Protein AF-A0A960AQM3-F1 (afdb_monomer_lite)

Sequence (94 aa):
YGDYLRCGAIARFAPVMQEITDAAERGMPVLGICNGFQILCEAHLLPGALVRNQSLHFVCRDQGLRVENADTAWTRSFEPKEEIVIPVKNGEGA

Foldseek 3Di:
DPCPPHQQLVVLPPPVVVVVVVCVVVVNDDDADASRVQNCCNNVVDPDHWAFDPVQDWDWDWDWDFDCDCPDPPRVVDDHRDIDIDTGTHRTGD

Radius of gyration: 14.9 Å; chains: 1; bounding box: 33×34×31 Å

Secondary structure (DSSP, 8-state):
-TTSSSTTTTGGGSTHHHHHHHHHHTT------THHHHHHHHTTSSSS---B-TT-S-EEEEEEEE-S---STTTTTSPTT-EEEEEEEESB--

Structure (mmCIF, N/CA/C/O backbone):
data_AF-A0A960AQM3-F1
#
_entry.id   AF-A0A960AQM3-F1
#
loop_
_atom_site.group_PDB
_atom_site.id
_atom_site.type_symbol
_atom_site.label_atom_id
_atom_site.label_alt_id
_atom_site.label_comp_id
_atom_site.label_asym_id
_atom_site.label_entity_id
_atom_site.label_seq_id
_atom_site.pdbx_PDB_ins_code
_atom_site.Cartn_x
_atom_site.Cartn_y
_atom_site.Cartn_z
_atom_site.occupancy
_atom_site.B_iso_or_equiv
_atom_site.auth_seq_id
_atom_site.auth_comp_id
_atom_site.auth_asym_id
_atom_site.auth_atom_id
_atom_site.pdbx_PDB_model_num
ATOM 1 N N . TYR A 1 1 ? 15.483 0.699 -5.946 1.00 51.91 1 TYR A N 1
ATOM 2 C CA . TYR A 1 1 ? 16.207 1.643 -6.826 1.00 51.91 1 TYR A CA 1
ATOM 3 C C . TYR A 1 1 ? 16.194 3.080 -6.285 1.00 51.91 1 TYR A C 1
ATOM 5 O O . TYR A 1 1 ? 16.073 4.016 -7.062 1.00 51.91 1 TYR A O 1
ATOM 13 N N . GLY A 1 2 ? 16.351 3.267 -4.966 1.00 46.44 2 GLY A N 1
ATOM 14 C CA . GLY A 1 2 ? 16.624 4.571 -4.344 1.00 46.44 2 GLY A CA 1
ATOM 15 C C . GLY A 1 2 ? 15.646 5.723 -4.610 1.00 46.44 2 GLY A C 1
ATOM 16 O O . GLY A 1 2 ? 16.034 6.850 -4.356 1.00 46.44 2 GLY A O 1
ATOM 17 N N . ASP A 1 3 ? 14.436 5.484 -5.127 1.00 56.22 3 ASP A N 1
ATOM 18 C CA . ASP A 1 3 ? 13.383 6.500 -5.302 1.00 56.22 3 ASP A CA 1
ATOM 19 C C . ASP A 1 3 ? 13.801 7.779 -6.079 1.00 56.22 3 ASP A C 1
ATOM 21 O O . ASP A 1 3 ? 13.112 8.793 -6.070 1.00 56.22 3 ASP A O 1
ATOM 25 N N . TYR A 1 4 ? 14.914 7.722 -6.824 1.00 44.88 4 TYR A N 1
ATOM 26 C CA . TYR A 1 4 ? 15.581 8.889 -7.425 1.00 44.88 4 TYR A CA 1
ATOM 27 C C . TYR A 1 4 ? 14.869 9.495 -8.646 1.00 44.88 4 TYR A C 1
ATOM 29 O O . TYR A 1 4 ? 15.136 10.645 -8.989 1.00 44.88 4 TYR A O 1
ATOM 37 N N . LEU A 1 5 ? 13.998 8.741 -9.322 1.00 49.47 5 LEU A N 1
ATOM 38 C CA . LEU A 1 5 ? 13.283 9.198 -10.527 1.00 49.47 5 LEU A CA 1
ATOM 39 C C . LEU A 1 5 ? 11.772 9.333 -10.280 1.00 49.47 5 LEU A C 1
ATOM 41 O O . LEU A 1 5 ? 11.180 10.329 -10.689 1.00 49.47 5 LEU A O 1
ATOM 45 N N . ARG A 1 6 ? 11.175 8.347 -9.596 1.00 54.69 6 ARG A N 1
ATOM 46 C CA . ARG A 1 6 ? 9.813 8.316 -9.031 1.00 54.69 6 ARG A CA 1
ATOM 47 C C . ARG A 1 6 ? 9.687 7.007 -8.249 1.00 54.69 6 ARG A C 1
ATOM 49 O O . ARG A 1 6 ? 10.151 5.975 -8.759 1.00 54.69 6 ARG A O 1
ATOM 56 N N . CYS A 1 7 ? 9.120 7.004 -7.047 1.00 58.03 7 CYS A N 1
ATOM 57 C CA . CYS A 1 7 ? 9.013 5.758 -6.295 1.00 58.03 7 CYS A CA 1
ATOM 58 C C . CYS A 1 7 ? 8.148 4.737 -7.068 1.00 58.03 7 CYS A C 1
ATOM 60 O O . CYS A 1 7 ? 7.094 5.065 -7.605 1.00 58.03 7 CYS A O 1
ATOM 62 N N . GLY A 1 8 ? 8.625 3.497 -7.203 1.00 56.38 8 GLY A N 1
ATOM 63 C CA . GLY A 1 8 ? 7.896 2.418 -7.890 1.00 56.38 8 GLY A CA 1
ATOM 64 C C . GLY A 1 8 ? 7.934 2.409 -9.430 1.00 56.38 8 GLY A C 1
ATOM 65 O O . GLY A 1 8 ? 7.751 1.343 -10.017 1.00 56.38 8 GLY A O 1
ATOM 66 N N . ALA A 1 9 ? 8.278 3.514 -10.104 1.00 61.41 9 ALA A N 1
ATOM 67 C CA . ALA A 1 9 ? 8.236 3.597 -11.575 1.00 61.41 9 ALA A CA 1
ATOM 68 C C . ALA A 1 9 ? 9.212 2.651 -12.301 1.00 61.41 9 ALA A C 1
ATOM 70 O O . ALA A 1 9 ? 8.923 2.190 -13.400 1.00 61.41 9 ALA A O 1
ATOM 71 N N . ILE A 1 10 ? 10.357 2.324 -11.692 1.00 62.31 10 ILE A N 1
ATOM 72 C CA . ILE A 1 10 ? 11.288 1.314 -12.234 1.00 62.31 10 ILE A CA 1
ATOM 73 C C . ILE A 1 10 ? 10.819 -0.098 -11.872 1.00 62.31 10 ILE A C 1
ATOM 75 O O . ILE A 1 10 ? 10.939 -1.026 -12.668 1.00 62.31 10 ILE A O 1
ATOM 79 N N . ALA A 1 11 ? 10.265 -0.265 -10.670 1.00 67.38 11 ALA A N 1
ATOM 80 C CA . ALA A 1 11 ? 9.867 -1.567 -10.154 1.00 67.38 11 ALA A CA 1
ATOM 81 C C . ALA A 1 11 ? 8.663 -2.159 -10.906 1.00 67.38 11 ALA A C 1
ATOM 83 O O . ALA A 1 11 ? 8.562 -3.379 -10.986 1.00 67.38 11 ALA A O 1
ATOM 84 N N . ARG A 1 12 ? 7.827 -1.330 -11.551 1.00 66.88 12 ARG A N 1
ATOM 85 C CA . ARG A 1 12 ? 6.747 -1.801 -12.438 1.00 66.88 12 ARG A CA 1
ATOM 86 C C . ARG A 1 12 ? 7.243 -2.649 -13.622 1.00 66.88 12 ARG A C 1
ATOM 88 O O . ARG A 1 12 ? 6.487 -3.446 -14.154 1.00 66.88 12 ARG A O 1
ATOM 95 N N . PHE A 1 13 ? 8.500 -2.473 -14.040 1.00 69.88 13 PHE A N 1
ATOM 96 C CA . PHE A 1 13 ? 9.109 -3.225 -15.143 1.00 69.88 13 PHE A CA 1
ATOM 97 C C . PHE A 1 13 ? 9.857 -4.480 -14.674 1.00 69.88 13 PHE A C 1
ATOM 99 O O . PHE A 1 13 ? 10.486 -5.160 -15.485 1.00 69.88 13 PHE A O 1
ATOM 106 N N . ALA A 1 14 ? 9.843 -4.783 -13.372 1.00 77.44 14 ALA A N 1
ATOM 107 C CA . ALA A 1 14 ? 10.448 -6.008 -12.876 1.00 77.44 14 ALA A CA 1
ATOM 108 C C . ALA A 1 14 ? 9.698 -7.225 -13.454 1.00 77.44 14 ALA A C 1
ATOM 110 O O . ALA A 1 14 ? 8.468 -7.209 -13.457 1.00 77.44 14 ALA A O 1
ATOM 111 N N . PRO A 1 15 ? 10.392 -8.300 -13.884 1.00 76.88 15 PRO A N 1
ATOM 112 C CA . PRO A 1 15 ? 9.747 -9.473 -14.488 1.00 76.88 15 PRO A CA 1
ATOM 113 C C . PRO A 1 15 ? 8.614 -10.073 -13.641 1.00 76.88 15 PRO A C 1
ATOM 115 O O . PRO A 1 15 ? 7.603 -10.512 -14.178 1.00 76.88 15 PRO A O 1
ATOM 118 N N . VAL A 1 16 ? 8.746 -10.005 -12.312 1.00 83.12 16 VAL A N 1
ATOM 119 C CA . VAL A 1 16 ? 7.737 -10.474 -11.348 1.00 83.12 16 VAL A CA 1
ATOM 120 C C . VAL A 1 16 ? 6.391 -9.747 -11.467 1.00 83.12 16 VAL A C 1
ATOM 122 O O . VAL A 1 16 ? 5.359 -10.306 -11.114 1.00 83.12 16 VAL A O 1
ATOM 125 N N . MET A 1 17 ? 6.368 -8.515 -11.985 1.00 84.50 17 MET A N 1
ATOM 126 C CA . MET A 1 17 ? 5.128 -7.750 -12.124 1.00 84.50 17 MET A CA 1
ATOM 127 C C . MET A 1 17 ? 4.174 -8.368 -13.139 1.00 84.50 17 MET A C 1
ATOM 129 O O . MET A 1 17 ? 2.970 -8.266 -12.942 1.00 84.50 17 MET A O 1
ATOM 133 N N . GLN A 1 18 ? 4.685 -9.053 -14.169 1.00 84.38 18 GLN A N 1
ATOM 134 C CA . GLN A 1 18 ? 3.827 -9.767 -15.115 1.00 84.38 18 GLN A CA 1
ATOM 135 C C . GLN A 1 18 ? 3.051 -10.880 -14.402 1.00 84.38 18 GLN A C 1
ATOM 137 O O . GLN A 1 18 ? 1.834 -10.959 -14.518 1.00 84.3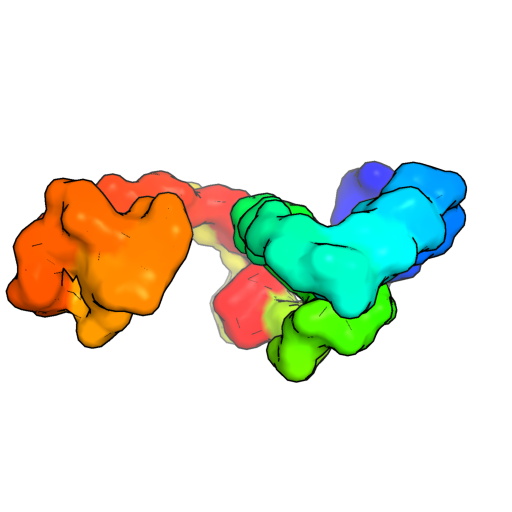8 18 GLN A O 1
ATOM 142 N N . GLU A 1 19 ? 3.735 -11.681 -13.582 1.00 87.81 19 GLU A N 1
ATOM 143 C CA . GLU A 1 19 ? 3.102 -12.761 -12.821 1.00 87.81 19 GLU A CA 1
ATOM 144 C C . GLU A 1 19 ? 2.091 -12.233 -11.793 1.00 87.81 19 GLU A C 1
ATOM 146 O O . GLU A 1 19 ? 1.031 -12.833 -11.607 1.00 87.81 19 GLU A O 1
ATOM 151 N N . ILE A 1 20 ? 2.403 -11.104 -11.143 1.00 87.19 20 ILE A N 1
ATOM 152 C CA . ILE A 1 20 ? 1.501 -10.435 -10.195 1.00 87.19 20 ILE A CA 1
ATOM 153 C C . ILE A 1 20 ? 0.240 -9.943 -10.912 1.00 87.19 20 ILE A C 1
ATOM 155 O O . ILE A 1 20 ? -0.858 -10.180 -10.412 1.00 87.19 20 ILE A O 1
ATOM 159 N N . THR A 1 21 ? 0.381 -9.298 -12.073 1.00 87.25 21 THR A N 1
ATOM 160 C CA . THR A 1 21 ? -0.750 -8.835 -12.887 1.00 87.25 21 THR A CA 1
ATOM 161 C C . THR A 1 21 ? -1.616 -10.008 -13.327 1.00 87.25 21 THR A C 1
ATOM 163 O O . THR A 1 21 ? -2.814 -10.015 -13.051 1.00 87.25 21 THR A O 1
ATOM 166 N N . ASP A 1 22 ? -1.012 -11.051 -13.901 1.00 89.88 22 ASP A N 1
ATOM 167 C CA . ASP A 1 22 ? -1.751 -12.228 -14.354 1.00 89.88 22 ASP A CA 1
ATOM 168 C C . ASP A 1 22 ? -2.471 -12.923 -13.179 1.00 89.88 22 ASP A C 1
ATOM 170 O O . ASP A 1 22 ? -3.574 -13.451 -13.326 1.00 89.88 22 ASP A O 1
ATOM 174 N N . ALA A 1 23 ? -1.858 -12.963 -11.990 1.00 89.31 23 ALA A N 1
ATOM 175 C CA . ALA A 1 23 ? -2.490 -13.506 -10.790 1.00 89.31 23 ALA A CA 1
ATOM 176 C C . ALA A 1 23 ? -3.658 -12.636 -10.304 1.00 89.31 23 ALA A C 1
ATOM 178 O O . ALA A 1 23 ? -4.700 -13.184 -9.935 1.00 89.31 23 ALA A O 1
ATOM 179 N N . ALA A 1 24 ? -3.505 -11.311 -10.327 1.00 89.50 24 ALA A N 1
ATOM 180 C CA . ALA A 1 24 ? -4.553 -10.367 -9.955 1.00 89.50 24 ALA A CA 1
ATOM 181 C C . ALA A 1 24 ? -5.775 -10.491 -10.880 1.00 89.50 24 ALA A C 1
ATOM 183 O O . ALA A 1 24 ? -6.903 -10.564 -10.395 1.00 89.50 24 ALA A O 1
ATOM 184 N N . GLU A 1 25 ? -5.561 -10.621 -12.194 1.00 88.44 25 GLU A N 1
ATOM 185 C CA . GLU A 1 25 ? -6.630 -10.845 -13.180 1.00 88.44 25 GLU A CA 1
ATOM 186 C C . GLU A 1 25 ? -7.375 -12.170 -12.959 1.00 88.44 25 GLU A C 1
ATOM 188 O O . GLU A 1 25 ? -8.575 -12.267 -13.216 1.00 88.44 25 GLU A O 1
ATOM 193 N N . ARG A 1 26 ? -6.697 -13.185 -12.409 1.00 93.00 26 ARG A N 1
ATOM 194 C CA . ARG A 1 26 ? -7.317 -14.455 -11.989 1.00 93.00 26 ARG A CA 1
ATOM 195 C C . ARG A 1 26 ? -8.047 -14.375 -10.642 1.00 93.00 26 ARG A C 1
ATOM 197 O O . ARG A 1 26 ? -8.533 -15.397 -10.161 1.00 93.00 26 ARG A O 1
ATOM 204 N N . GLY A 1 27 ? -8.129 -13.196 -10.027 1.00 89.06 27 GLY A N 1
ATOM 205 C CA . GLY A 1 27 ? -8.821 -12.971 -8.758 1.00 89.06 27 GLY A CA 1
ATOM 206 C C . GLY A 1 27 ? -7.968 -13.222 -7.513 1.00 89.06 27 GLY A C 1
ATOM 207 O O . GLY A 1 27 ? -8.518 -13.312 -6.416 1.00 89.06 27 GLY A O 1
ATOM 208 N N . MET A 1 28 ? -6.640 -13.335 -7.647 1.00 90.75 28 MET A N 1
ATOM 209 C CA . MET A 1 28 ? -5.752 -13.370 -6.483 1.00 90.75 28 MET A CA 1
ATOM 210 C C . MET A 1 28 ? -5.776 -12.003 -5.775 1.00 90.75 28 MET A C 1
ATOM 212 O O . MET A 1 28 ? -5.499 -10.990 -6.419 1.00 90.75 28 MET A O 1
ATOM 216 N N . PRO A 1 29 ? -6.051 -11.933 -4.460 1.00 89.88 29 PRO A N 1
ATOM 217 C CA . PRO A 1 29 ? -5.967 -10.679 -3.719 1.00 89.88 29 PRO A CA 1
ATOM 218 C C . PRO A 1 29 ? -4.526 -10.149 -3.674 1.00 89.88 29 PRO A C 1
ATOM 220 O O . PRO A 1 29 ? -3.608 -10.873 -3.288 1.00 89.88 29 PRO A O 1
ATOM 223 N N . VAL A 1 30 ? -4.326 -8.870 -4.011 1.00 91.06 30 VAL A N 1
ATOM 224 C CA . VAL A 1 30 ? -3.012 -8.203 -3.995 1.00 91.06 30 VAL A CA 1
ATOM 225 C C . VAL A 1 30 ? -3.035 -7.015 -3.034 1.00 91.06 30 VAL A C 1
ATOM 227 O O . VAL A 1 30 ? -3.969 -6.219 -3.046 1.00 91.06 30 VAL A O 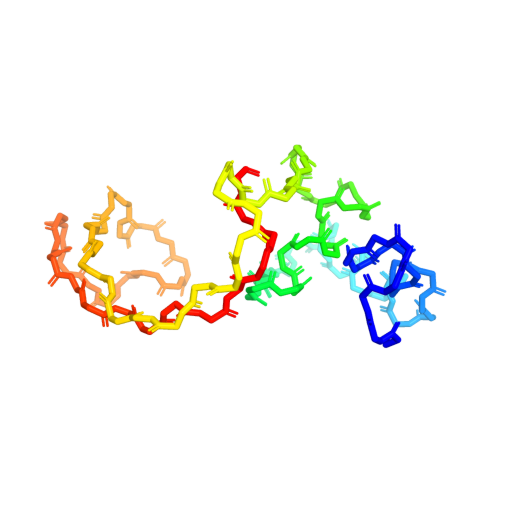1
ATOM 230 N N . LEU A 1 31 ? -1.991 -6.885 -2.208 1.00 90.06 31 LEU A N 1
ATOM 231 C CA . LEU A 1 31 ? -1.812 -5.776 -1.267 1.00 90.06 31 LEU A CA 1
ATOM 232 C C . LEU A 1 31 ? -0.488 -5.058 -1.533 1.00 90.06 31 LEU A C 1
ATOM 234 O O . LEU A 1 31 ? 0.577 -5.671 -1.488 1.00 90.06 31 LEU A O 1
ATOM 238 N N . GLY A 1 32 ? -0.552 -3.745 -1.746 1.00 87.94 32 GLY A N 1
ATOM 239 C CA . GLY A 1 32 ? 0.620 -2.878 -1.842 1.00 87.94 32 GLY A CA 1
ATOM 240 C C . GLY A 1 32 ? 0.782 -2.039 -0.579 1.00 87.94 32 GLY A C 1
ATOM 241 O O . GLY A 1 32 ? -0.118 -1.284 -0.229 1.00 87.94 32 GLY A O 1
ATOM 242 N N . ILE A 1 33 ? 1.933 -2.140 0.092 1.00 86.25 33 ILE A N 1
ATOM 243 C CA . ILE A 1 33 ? 2.245 -1.369 1.308 1.00 86.25 33 ILE A CA 1
ATOM 244 C C . ILE A 1 33 ? 3.348 -0.356 0.996 1.00 86.25 33 ILE A C 1
ATOM 246 O O . ILE A 1 33 ? 4.395 -0.734 0.467 1.00 86.25 33 ILE A O 1
ATOM 250 N N . CYS A 1 34 ? 3.140 0.917 1.351 1.00 83.25 34 CYS A N 1
ATOM 251 C CA . CYS A 1 34 ? 4.089 2.011 1.102 1.00 83.25 34 CYS A CA 1
ATOM 252 C C . CYS A 1 34 ? 4.492 2.064 -0.387 1.00 83.25 34 CYS A C 1
ATOM 254 O O . CYS A 1 34 ? 3.624 2.259 -1.238 1.00 83.25 34 CYS A O 1
ATOM 256 N N . ASN A 1 35 ? 5.756 1.798 -0.735 1.00 81.50 35 ASN A N 1
ATOM 257 C CA . ASN A 1 35 ? 6.190 1.753 -2.134 1.00 81.50 35 ASN A CA 1
ATOM 258 C C . ASN A 1 35 ? 5.486 0.658 -2.952 1.00 81.50 35 ASN A C 1
ATOM 260 O O . ASN A 1 35 ? 5.312 0.809 -4.158 1.00 81.50 35 ASN A O 1
ATOM 264 N N . GLY A 1 36 ? 5.019 -0.420 -2.314 1.00 81.94 36 GLY A N 1
ATOM 265 C CA . GLY A 1 36 ? 4.201 -1.435 -2.976 1.00 81.94 36 GLY A CA 1
ATOM 266 C C . GLY A 1 36 ? 2.902 -0.858 -3.539 1.00 81.94 36 GLY A C 1
ATOM 267 O O . GLY A 1 36 ? 2.517 -1.208 -4.647 1.00 81.94 36 GLY A O 1
ATOM 268 N N . PHE A 1 37 ? 2.259 0.077 -2.831 1.00 85.94 37 PHE A N 1
ATOM 269 C CA . PHE A 1 37 ? 1.054 0.748 -3.331 1.00 85.94 37 PHE A CA 1
ATOM 270 C C . PHE A 1 37 ? 1.359 1.580 -4.582 1.00 85.94 37 PHE A C 1
ATOM 272 O O . PHE A 1 37 ? 0.648 1.500 -5.578 1.00 85.94 37 PHE A O 1
ATOM 279 N N . GLN A 1 38 ? 2.473 2.315 -4.562 1.00 81.62 38 GLN A N 1
ATOM 280 C CA . GLN A 1 38 ? 2.925 3.125 -5.698 1.00 81.62 38 GLN A CA 1
ATOM 281 C C . GLN A 1 38 ? 3.194 2.264 -6.933 1.00 81.62 38 GLN A C 1
ATOM 283 O O . GLN A 1 38 ? 2.808 2.635 -8.036 1.00 81.62 38 GLN A O 1
ATOM 288 N N . ILE A 1 39 ? 3.812 1.095 -6.742 1.00 84.06 39 ILE A N 1
ATOM 289 C CA . ILE A 1 39 ? 4.056 0.131 -7.819 1.00 84.06 39 ILE A CA 1
ATOM 290 C C . ILE A 1 39 ? 2.737 -0.348 -8.425 1.00 84.06 39 ILE A C 1
ATOM 292 O O . ILE A 1 39 ? 2.627 -0.393 -9.645 1.00 84.06 39 ILE A O 1
ATOM 296 N N . LEU A 1 40 ? 1.733 -0.670 -7.604 1.00 86.12 40 LEU A N 1
ATOM 297 C CA . LEU A 1 40 ? 0.425 -1.114 -8.100 1.00 86.12 40 LEU A CA 1
ATOM 298 C C . LEU A 1 40 ? -0.309 -0.01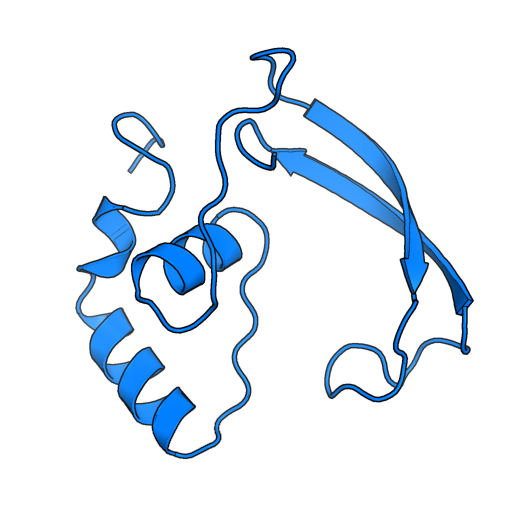4 -8.881 1.00 86.12 40 LEU A C 1
ATOM 300 O O . LEU A 1 40 ? -0.924 -0.310 -9.903 1.00 86.12 40 LEU A O 1
ATOM 304 N N . CYS A 1 41 ? -0.205 1.243 -8.448 1.00 84.06 41 CYS A N 1
ATOM 305 C CA . CYS A 1 41 ? -0.714 2.397 -9.193 1.00 84.06 41 CYS A CA 1
ATOM 306 C C . CYS A 1 41 ? 0.005 2.583 -10.542 1.00 84.06 41 CYS A C 1
ATOM 308 O O . CYS A 1 41 ? -0.635 2.712 -11.582 1.00 84.06 41 CYS A O 1
ATOM 310 N N . GLU A 1 42 ? 1.341 2.542 -10.547 1.00 82.75 42 GLU A N 1
ATOM 311 C CA . GLU A 1 42 ? 2.165 2.670 -11.761 1.00 82.75 42 GLU A CA 1
ATOM 312 C C . GLU A 1 42 ? 2.001 1.484 -12.728 1.00 82.75 42 GLU A C 1
ATOM 314 O O . GLU A 1 42 ? 2.200 1.640 -13.932 1.00 82.75 42 GLU A O 1
ATOM 319 N N . ALA A 1 43 ? 1.638 0.306 -12.215 1.00 83.00 43 ALA A N 1
ATOM 320 C CA . ALA A 1 43 ? 1.293 -0.883 -12.992 1.00 83.00 43 ALA A CA 1
ATOM 321 C C . ALA A 1 43 ? -0.183 -0.915 -13.433 1.00 83.00 43 ALA A C 1
ATOM 323 O O . ALA A 1 43 ? -0.604 -1.886 -14.051 1.00 83.00 43 ALA A O 1
ATOM 324 N N . HIS A 1 44 ? -0.966 0.125 -13.119 1.00 83.94 44 HIS A N 1
ATOM 325 C CA . HIS A 1 44 ? -2.395 0.238 -13.433 1.00 83.94 44 HIS A CA 1
ATOM 326 C C . HIS A 1 44 ? -3.293 -0.853 -12.821 1.00 83.94 44 HIS A C 1
ATOM 328 O O . HIS A 1 44 ? -4.434 -1.023 -13.243 1.00 83.94 44 HIS A O 1
ATOM 334 N N . LEU A 1 45 ? -2.814 -1.542 -11.781 1.00 84.88 45 LEU A N 1
ATOM 335 C CA . LEU A 1 45 ? -3.615 -2.474 -10.979 1.00 84.88 45 LEU A CA 1
ATOM 336 C C . LEU A 1 45 ? -4.500 -1.743 -9.960 1.00 84.88 45 LEU A C 1
ATOM 338 O O . LEU A 1 45 ? -5.506 -2.285 -9.509 1.00 84.88 45 LEU A O 1
ATOM 342 N N . LEU A 1 46 ? -4.138 -0.508 -9.604 1.00 85.19 46 LEU A N 1
ATOM 343 C CA . LEU A 1 46 ? -4.945 0.392 -8.784 1.00 85.19 46 LEU A CA 1
ATOM 344 C C . LEU A 1 46 ? -5.106 1.747 -9.484 1.00 85.19 46 LEU A C 1
ATOM 346 O O . LEU A 1 46 ? -4.179 2.201 -10.161 1.00 85.19 46 LEU A O 1
ATOM 350 N N . PRO A 1 47 ? -6.255 2.425 -9.321 1.00 77.31 47 PRO A N 1
ATOM 351 C CA . PRO A 1 47 ? -6.435 3.770 -9.848 1.00 77.31 47 PRO A CA 1
ATOM 352 C C . PRO A 1 47 ? -5.564 4.786 -9.092 1.00 77.31 47 PRO A C 1
ATOM 354 O O . PRO A 1 47 ? -5.361 4.679 -7.883 1.00 77.31 47 PRO A O 1
ATOM 357 N N . GLY A 1 48 ? -5.111 5.822 -9.802 1.00 75.31 48 GLY A N 1
ATOM 358 C CA . GLY A 1 48 ? -4.370 6.950 -9.230 1.00 75.31 48 GLY A CA 1
ATOM 359 C C . GLY A 1 4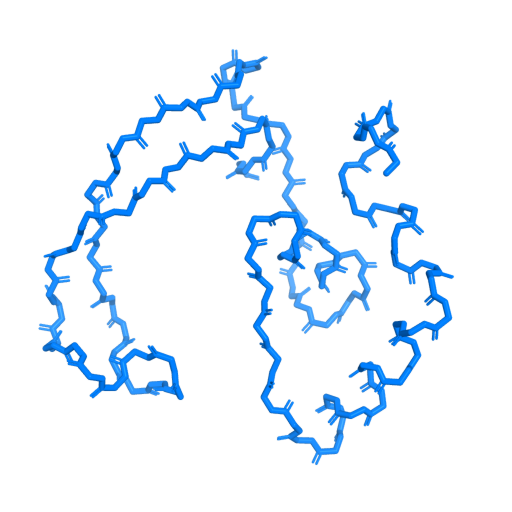8 ? -2.849 6.813 -9.309 1.00 75.31 48 GLY A C 1
ATOM 360 O O . GLY A 1 48 ? -2.317 5.892 -9.917 1.00 75.31 48 GLY A O 1
ATOM 361 N N . ALA A 1 49 ? -2.152 7.784 -8.723 1.00 71.06 49 ALA A N 1
ATOM 362 C CA . ALA A 1 49 ? -0.705 7.789 -8.537 1.00 71.06 49 ALA A CA 1
ATOM 363 C C . ALA A 1 49 ? -0.388 8.640 -7.305 1.00 71.06 49 ALA A C 1
ATOM 365 O O . ALA A 1 49 ? -0.966 9.715 -7.151 1.00 71.06 49 ALA A O 1
ATOM 366 N N . LEU A 1 50 ? 0.525 8.174 -6.452 1.00 71.38 50 LEU A N 1
ATOM 367 C CA . LEU A 1 50 ? 0.989 8.977 -5.321 1.00 71.38 50 LEU A CA 1
ATOM 368 C C . LEU A 1 50 ? 2.001 10.016 -5.800 1.00 71.38 50 LEU A C 1
ATOM 370 O O . LEU A 1 50 ? 2.849 9.741 -6.656 1.00 71.38 50 LEU A O 1
ATOM 374 N N . VAL A 1 51 ? 1.912 11.211 -5.232 1.00 70.06 51 VAL A N 1
ATOM 375 C CA . VAL A 1 51 ? 2.858 12.301 -5.462 1.00 70.06 51 VAL A CA 1
ATOM 376 C C . VAL A 1 51 ? 3.628 12.621 -4.182 1.00 70.06 51 VAL A C 1
ATOM 378 O O . VAL A 1 51 ? 3.330 12.130 -3.088 1.00 70.06 51 VAL A O 1
ATOM 381 N N . ARG A 1 52 ? 4.681 13.434 -4.319 1.00 63.16 52 ARG A N 1
ATOM 382 C CA . ARG A 1 52 ? 5.471 13.907 -3.176 1.00 63.16 52 ARG A CA 1
ATOM 383 C C . ARG A 1 52 ? 4.570 14.526 -2.117 1.00 63.16 52 ARG A C 1
ATOM 385 O O . ARG A 1 52 ? 3.633 15.251 -2.446 1.00 63.16 52 ARG A O 1
ATOM 392 N N . ASN A 1 53 ? 4.905 14.279 -0.851 1.00 71.38 53 ASN A N 1
ATOM 393 C CA . ASN A 1 53 ? 4.213 14.903 0.271 1.00 71.38 53 ASN A CA 1
ATOM 394 C C . ASN A 1 53 ? 4.176 16.427 0.078 1.00 71.38 53 ASN A C 1
ATOM 396 O O . ASN A 1 53 ? 5.172 17.019 -0.336 1.00 71.38 53 ASN A O 1
ATOM 400 N N . GLN A 1 54 ? 3.062 17.074 0.433 1.00 68.44 54 GLN A N 1
ATOM 401 C CA . GLN A 1 54 ? 2.902 18.529 0.274 1.00 68.44 54 GLN A CA 1
ATOM 402 C C . GLN A 1 54 ? 3.995 19.335 0.995 1.00 68.44 54 GLN A C 1
ATOM 404 O O . GLN A 1 54 ? 4.393 20.398 0.532 1.00 68.44 54 GLN A O 1
ATOM 409 N N . SER A 1 55 ? 4.514 18.813 2.111 1.00 67.06 55 SER A N 1
ATOM 410 C CA . SER A 1 55 ? 5.611 19.413 2.875 1.00 67.06 55 SER A CA 1
ATOM 411 C C . SER A 1 55 ? 7.003 19.133 2.299 1.00 67.06 55 SER A C 1
ATOM 413 O O . SER A 1 55 ? 7.978 19.648 2.832 1.00 67.06 55 SER A O 1
ATOM 415 N N . LEU A 1 56 ? 7.119 18.302 1.254 1.00 71.75 56 LEU A N 1
ATOM 416 C CA . LEU A 1 56 ? 8.373 17.849 0.630 1.00 71.75 56 LEU A CA 1
ATOM 417 C C . LEU A 1 56 ? 9.375 17.182 1.596 1.00 71.75 56 LEU A C 1
ATOM 419 O O . LEU A 1 56 ? 10.535 16.975 1.243 1.00 71.75 56 LEU A O 1
ATOM 423 N N . HIS A 1 57 ? 8.929 16.809 2.798 1.00 72.31 57 HIS A N 1
ATOM 424 C CA . HIS A 1 57 ? 9.740 16.144 3.812 1.00 72.31 57 HIS A CA 1
ATOM 425 C C . HIS A 1 57 ? 9.327 14.681 3.993 1.00 72.31 57 HIS A C 1
ATOM 427 O O . HIS A 1 57 ? 8.153 14.314 3.879 1.00 72.31 57 HIS A O 1
ATOM 433 N N . PHE A 1 58 ? 10.317 13.851 4.325 1.00 73.00 58 PHE A N 1
ATOM 434 C CA . PHE A 1 58 ? 10.084 12.487 4.779 1.00 73.00 58 PHE A CA 1
ATOM 435 C C . PHE A 1 58 ? 9.370 12.514 6.131 1.00 73.00 58 PHE A C 1
ATOM 437 O O . PHE A 1 58 ? 9.836 13.163 7.070 1.00 73.00 58 PHE A O 1
ATOM 444 N N . VAL A 1 59 ? 8.253 11.799 6.237 1.00 79.50 59 VAL A N 1
ATOM 445 C CA . VAL A 1 59 ? 7.498 11.684 7.485 1.00 79.50 59 VAL A CA 1
ATOM 446 C C . VAL A 1 59 ? 7.825 10.348 8.135 1.00 79.50 59 VAL A C 1
ATOM 448 O O . VAL A 1 59 ? 7.691 9.303 7.507 1.00 79.50 59 VAL A O 1
ATOM 451 N N . CYS A 1 60 ? 8.244 10.395 9.400 1.00 86.62 60 CYS A N 1
ATOM 452 C CA . CYS A 1 60 ? 8.394 9.234 10.271 1.00 86.62 60 CYS A CA 1
ATOM 453 C C . CYS A 1 60 ? 7.616 9.498 11.561 1.00 86.62 60 CYS A C 1
ATOM 455 O O . CYS A 1 60 ? 8.128 10.165 12.459 1.00 86.62 60 CYS A O 1
ATOM 457 N N . ARG A 1 61 ? 6.367 9.033 11.637 1.00 87.31 61 ARG A N 1
ATOM 458 C CA . ARG A 1 61 ? 5.515 9.217 12.821 1.00 87.31 61 ARG A CA 1
ATOM 459 C C . ARG A 1 61 ? 4.491 8.103 12.950 1.00 87.31 61 ARG A C 1
ATOM 461 O O . ARG A 1 61 ? 4.112 7.502 11.949 1.00 87.31 61 ARG A O 1
ATOM 468 N N . ASP A 1 62 ? 3.984 7.919 14.156 1.00 90.19 62 ASP A N 1
ATOM 469 C CA . ASP A 1 62 ? 2.791 7.115 14.381 1.00 90.19 62 ASP A CA 1
ATOM 470 C C . ASP A 1 62 ? 1.552 7.916 13.969 1.00 90.19 62 ASP A C 1
ATOM 472 O O . ASP A 1 62 ? 1.402 9.089 14.322 1.00 90.19 62 ASP A O 1
ATOM 476 N N . GLN A 1 63 ? 0.685 7.301 13.166 1.00 90.50 63 GLN A N 1
ATOM 477 C CA . GLN A 1 63 ? -0.516 7.927 12.629 1.00 90.50 63 GLN A CA 1
ATOM 478 C C . GLN A 1 63 ? -1.746 7.165 13.111 1.00 90.50 63 GLN A C 1
ATOM 480 O O . GLN A 1 63 ? -1.904 5.980 12.821 1.00 90.50 63 GLN A O 1
ATOM 485 N N . GLY A 1 64 ? -2.634 7.874 13.810 1.00 93.62 64 GLY A N 1
ATOM 486 C CA . GLY A 1 64 ? -3.985 7.392 14.074 1.00 93.62 64 GLY A CA 1
ATOM 487 C C . GLY A 1 64 ? -4.775 7.328 12.770 1.00 93.62 64 GLY A C 1
ATOM 488 O O . GLY A 1 64 ? -4.788 8.302 12.008 1.00 93.62 64 GLY A O 1
ATOM 489 N N . LEU A 1 65 ? -5.394 6.185 12.509 1.00 93.44 65 LEU A N 1
ATOM 490 C CA . LEU A 1 65 ? -6.234 5.905 11.352 1.00 93.44 65 LEU A CA 1
ATOM 491 C C . LEU A 1 65 ? -7.531 5.261 11.827 1.00 93.44 65 LEU A C 1
ATOM 493 O O . LEU A 1 65 ? -7.544 4.540 12.819 1.00 93.44 65 LEU A O 1
ATOM 497 N N . ARG A 1 66 ? -8.611 5.487 11.083 1.00 95.50 66 ARG A N 1
ATOM 498 C CA . ARG A 1 66 ? -9.893 4.821 11.307 1.00 95.50 66 ARG A CA 1
ATOM 499 C C . ARG A 1 66 ? -10.138 3.805 10.202 1.00 95.50 66 ARG A C 1
ATOM 501 O O . ARG A 1 66 ? -10.023 4.140 9.023 1.00 95.50 66 ARG A O 1
ATOM 508 N N . VAL A 1 67 ? -10.487 2.577 10.572 1.00 94.38 67 VAL A N 1
ATOM 509 C CA . VAL A 1 67 ? -10.853 1.531 9.611 1.00 94.38 67 VAL A CA 1
ATOM 510 C C . VAL A 1 67 ? -12.263 1.813 9.084 1.00 94.38 67 VAL A C 1
ATOM 512 O O . VAL A 1 67 ? -13.258 1.512 9.739 1.00 94.38 67 VAL A O 1
ATOM 515 N N . GLU A 1 68 ? -12.363 2.416 7.897 1.00 93.31 68 GLU A N 1
ATOM 516 C CA . GLU A 1 68 ? -13.661 2.743 7.274 1.00 93.31 68 GLU A CA 1
ATOM 517 C C . GLU A 1 68 ? -14.405 1.506 6.756 1.00 93.31 68 GLU A C 1
ATOM 519 O O . GLU A 1 68 ? -15.632 1.448 6.811 1.00 93.31 68 GLU A O 1
ATOM 524 N N . ASN A 1 69 ? -13.669 0.509 6.260 1.00 92.81 69 ASN A N 1
ATOM 525 C CA . ASN A 1 69 ? -14.236 -0.727 5.731 1.00 92.81 69 ASN A CA 1
ATOM 526 C C . ASN A 1 69 ? -13.547 -1.945 6.358 1.00 92.81 69 ASN A C 1
ATOM 528 O O . ASN A 1 69 ? -12.387 -2.226 6.049 1.00 92.81 69 ASN A O 1
ATOM 532 N N . ALA A 1 70 ? -14.270 -2.667 7.216 1.00 93.50 70 ALA A N 1
ATOM 533 C CA . ALA A 1 70 ? -13.830 -3.927 7.815 1.00 93.50 70 ALA A CA 1
ATOM 534 C C . ALA A 1 70 ? -14.207 -5.161 6.966 1.00 93.50 70 ALA A C 1
ATOM 536 O O . ALA A 1 70 ? -13.779 -6.262 7.271 1.00 93.50 70 ALA A O 1
ATOM 537 N N . ASP A 1 71 ? -14.953 -5.017 5.868 1.00 93.50 71 ASP A N 1
ATOM 538 C CA . ASP A 1 71 ? -15.373 -6.135 5.009 1.00 93.50 71 ASP A CA 1
ATOM 539 C C . ASP A 1 71 ? -14.376 -6.387 3.866 1.00 93.50 71 ASP A C 1
ATOM 541 O O . ASP A 1 71 ? -14.701 -6.381 2.678 1.00 93.50 71 ASP A O 1
ATOM 545 N N . THR A 1 72 ? -13.099 -6.532 4.217 1.00 91.00 72 THR A N 1
ATOM 546 C CA . THR A 1 72 ? -12.049 -6.876 3.252 1.00 91.00 72 THR A CA 1
ATOM 547 C C . THR A 1 72 ? -11.213 -8.045 3.751 1.00 91.00 72 THR A C 1
ATOM 549 O O . THR A 1 72 ? -11.152 -8.326 4.951 1.00 91.00 72 THR A O 1
ATOM 552 N N . ALA A 1 73 ? -10.490 -8.701 2.838 1.00 90.62 73 ALA A N 1
ATOM 553 C CA . ALA A 1 73 ? -9.572 -9.783 3.193 1.00 90.62 73 ALA A CA 1
ATOM 554 C C . ALA A 1 73 ? -8.500 -9.359 4.221 1.00 90.62 73 ALA A C 1
ATOM 556 O O . ALA A 1 73 ? -7.966 -10.215 4.925 1.00 90.62 73 ALA A O 1
ATOM 557 N N . TRP A 1 74 ? -8.213 -8.056 4.328 1.00 92.50 74 TRP A N 1
ATOM 558 C CA . TRP A 1 74 ? -7.150 -7.493 5.165 1.00 92.50 74 TRP A CA 1
ATOM 559 C C . TRP A 1 74 ? -7.659 -6.838 6.452 1.00 92.50 74 TRP A C 1
ATOM 561 O O . TRP A 1 74 ? -6.880 -6.678 7.387 1.00 92.50 74 TRP A O 1
ATOM 571 N N . THR A 1 75 ? -8.938 -6.454 6.514 1.00 93.06 75 THR A N 1
ATOM 572 C CA . THR A 1 75 ? -9.489 -5.655 7.624 1.00 93.06 75 THR A CA 1
ATOM 573 C C . THR A 1 75 ? -10.584 -6.351 8.431 1.00 93.06 75 THR A C 1
ATOM 575 O O . THR A 1 75 ? -11.002 -5.808 9.447 1.00 93.06 75 THR A O 1
ATOM 578 N N . ARG A 1 76 ? -10.993 -7.573 8.063 1.00 93.88 76 ARG A N 1
ATOM 579 C CA . ARG A 1 76 ? -12.075 -8.331 8.734 1.00 93.88 76 ARG A CA 1
ATOM 580 C C . ARG A 1 76 ? -11.862 -8.704 10.198 1.00 93.88 76 ARG A C 1
ATOM 582 O O . ARG A 1 76 ? -12.781 -9.217 10.823 1.00 93.88 76 ARG A O 1
ATOM 589 N N . SER A 1 77 ? -10.651 -8.526 10.714 1.00 94.56 77 SER A N 1
ATOM 590 C CA . SER A 1 77 ? -10.346 -8.770 12.126 1.00 94.56 77 SER A CA 1
ATOM 591 C C . SER A 1 77 ? -10.489 -7.516 12.991 1.00 94.56 77 SER A C 1
ATOM 593 O O . SER A 1 77 ? -10.317 -7.623 14.200 1.00 94.56 77 SER A O 1
ATOM 595 N N . PHE A 1 78 ? -10.750 -6.354 12.386 1.00 93.44 78 PHE A N 1
ATOM 596 C CA . PHE A 1 78 ? -11.024 -5.110 13.099 1.00 93.44 78 PHE A CA 1
ATOM 597 C C . PHE A 1 78 ? -12.524 -4.923 13.296 1.00 93.44 78 PHE A C 1
ATOM 599 O O . PHE A 1 78 ? -13.337 -5.364 12.478 1.00 93.44 78 PHE A O 1
ATOM 606 N N . GLU A 1 79 ? -12.877 -4.200 14.347 1.00 93.69 79 GLU A N 1
ATOM 607 C CA . GLU A 1 79 ? -14.236 -3.726 14.545 1.00 93.69 79 GLU A CA 1
ATOM 608 C C . GLU A 1 79 ? -14.577 -2.616 13.528 1.00 93.69 79 GLU A C 1
ATOM 610 O O . GLU A 1 79 ? -13.712 -1.832 13.110 1.00 93.69 79 GLU A O 1
ATOM 615 N N . PRO A 1 80 ? -15.848 -2.493 13.102 1.00 91.38 80 PRO A N 1
ATOM 616 C CA . PRO A 1 80 ? -16.265 -1.396 12.238 1.00 91.38 80 PRO A CA 1
ATOM 617 C C . PRO A 1 80 ? -15.944 -0.035 12.869 1.00 91.38 80 PRO A C 1
ATOM 619 O O . PRO A 1 80 ? -16.393 0.262 13.975 1.00 91.38 80 PRO A O 1
ATOM 622 N N . LYS A 1 81 ? -15.227 0.825 12.128 1.00 92.00 81 LYS A N 1
ATOM 623 C CA . LYS A 1 81 ? -14.766 2.154 12.576 1.00 92.00 81 LYS A CA 1
ATOM 624 C C . LYS A 1 81 ? -13.751 2.129 13.723 1.00 92.00 81 LYS A C 1
ATOM 626 O O . LYS A 1 81 ? -13.577 3.156 14.378 1.00 92.00 81 LYS A O 1
ATOM 631 N N . GLU A 1 82 ? -13.071 1.008 13.946 1.00 94.81 82 GLU A N 1
ATOM 632 C CA . GLU A 1 82 ? -11.986 0.929 14.922 1.00 94.81 82 GLU A CA 1
ATOM 633 C C . GLU A 1 82 ? -10.877 1.944 14.606 1.00 94.81 82 GLU A C 1
ATOM 635 O O . GLU A 1 82 ? -10.494 2.142 13.446 1.00 94.81 82 GLU A O 1
ATOM 640 N N . GLU A 1 83 ? -10.376 2.605 15.650 1.00 96.56 83 GLU A N 1
ATOM 641 C CA . GLU A 1 83 ? -9.222 3.494 15.564 1.00 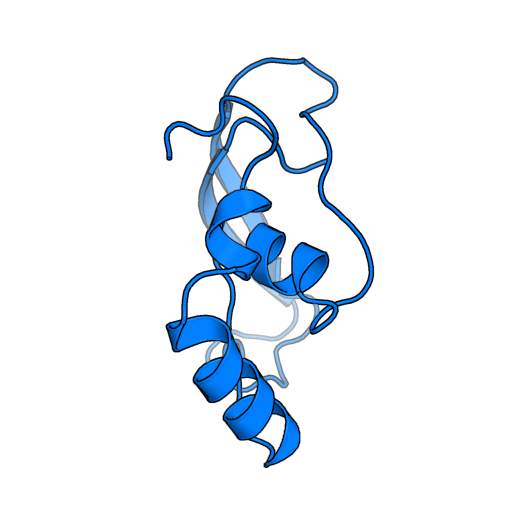96.56 83 GLU A CA 1
ATOM 642 C C . GLU A 1 83 ? -7.949 2.715 15.886 1.00 96.56 83 GLU A C 1
ATOM 644 O O . GLU A 1 83 ? -7.814 2.118 16.952 1.00 96.56 83 GLU A O 1
ATOM 649 N N . ILE A 1 84 ? -7.000 2.747 14.957 1.00 94.00 84 ILE A N 1
ATOM 650 C CA . ILE A 1 84 ? -5.726 2.038 15.045 1.00 94.00 84 ILE A CA 1
ATOM 651 C C . ILE A 1 84 ? -4.568 3.008 14.853 1.00 94.00 84 ILE A C 1
ATOM 653 O O . ILE A 1 84 ? -4.707 4.070 14.245 1.00 94.00 84 ILE A O 1
ATOM 657 N N . VAL A 1 85 ? -3.392 2.626 15.341 1.00 94.19 85 VAL A N 1
ATOM 658 C CA . VAL A 1 85 ? -2.161 3.396 15.159 1.00 94.19 85 VAL A CA 1
ATOM 659 C C . VAL A 1 85 ? -1.222 2.616 14.251 1.00 94.19 85 VAL A C 1
ATOM 661 O O . VAL A 1 85 ? -0.859 1.482 14.556 1.00 94.19 85 VAL A O 1
ATOM 664 N N . ILE A 1 86 ? -0.830 3.227 13.130 1.00 91.44 86 I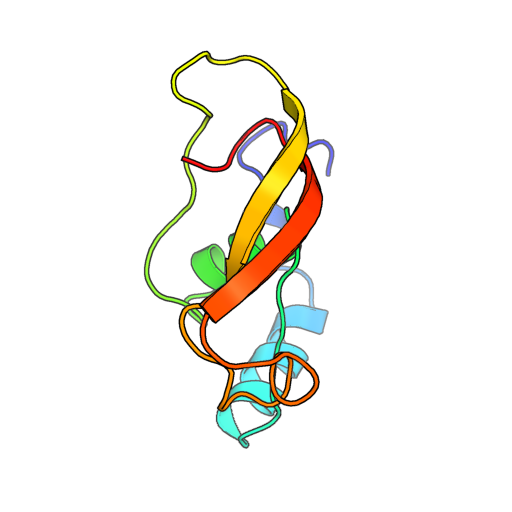LE A N 1
ATOM 665 C CA . ILE A 1 86 ? 0.102 2.637 12.164 1.00 91.44 86 ILE A CA 1
ATOM 666 C C . ILE A 1 86 ? 1.328 3.547 12.012 1.00 91.44 86 ILE A C 1
ATOM 668 O O . ILE A 1 86 ? 1.169 4.762 11.852 1.00 91.44 86 ILE A O 1
ATOM 672 N N . PRO A 1 87 ? 2.555 2.995 12.014 1.00 87.38 87 PRO A N 1
ATOM 673 C CA . PRO A 1 87 ? 3.750 3.772 11.724 1.00 87.38 87 PRO A CA 1
ATOM 674 C C . PRO A 1 87 ? 3.780 4.182 10.248 1.00 87.38 87 PRO A C 1
ATOM 676 O O . PRO A 1 87 ? 3.735 3.347 9.343 1.00 87.38 87 PRO A O 1
ATOM 679 N N . VAL A 1 88 ? 3.926 5.477 9.999 1.00 85.44 88 VAL A N 1
ATOM 680 C CA . VAL A 1 88 ? 4.075 6.056 8.663 1.00 85.44 88 VAL A CA 1
ATOM 681 C C . VAL A 1 88 ? 5.540 6.401 8.432 1.00 85.44 88 VAL A C 1
ATOM 683 O O . VAL A 1 88 ? 6.151 7.098 9.243 1.00 85.44 88 VAL A O 1
ATOM 686 N N . LYS A 1 89 ? 6.098 5.889 7.329 1.00 82.44 89 LYS A N 1
ATOM 687 C CA . LYS A 1 89 ? 7.486 6.101 6.890 1.00 82.44 89 LYS A CA 1
ATOM 688 C C . LYS A 1 89 ? 7.533 6.299 5.376 1.00 82.44 89 LYS A C 1
ATOM 690 O O . LYS A 1 89 ? 7.798 5.347 4.645 1.00 82.44 89 LYS A O 1
ATOM 695 N N . ASN A 1 90 ? 7.240 7.505 4.900 1.00 75.62 90 ASN A N 1
ATOM 696 C CA . ASN A 1 90 ? 7.195 7.800 3.466 1.00 75.62 90 ASN A CA 1
ATOM 697 C C . ASN A 1 90 ? 7.578 9.256 3.140 1.00 75.62 90 ASN A C 1
ATOM 699 O O . ASN A 1 90 ? 7.308 10.186 3.903 1.00 75.62 90 ASN A O 1
ATOM 703 N N . GLY A 1 91 ? 8.192 9.451 1.968 1.00 64.62 91 GLY A N 1
ATOM 704 C CA . GLY A 1 91 ? 8.440 10.772 1.365 1.00 64.62 91 GLY A CA 1
ATOM 705 C C . GLY A 1 91 ? 7.438 11.156 0.265 1.00 64.62 91 GLY A C 1
ATOM 706 O O . GLY A 1 91 ? 7.306 12.335 -0.065 1.00 64.62 91 GLY A O 1
ATOM 707 N N . GLU A 1 92 ? 6.711 10.174 -0.276 1.00 60.16 92 GLU A N 1
ATOM 708 C CA . GLU A 1 92 ? 5.701 10.342 -1.328 1.00 60.16 92 GLU A CA 1
ATOM 709 C C . GLU A 1 92 ? 4.430 9.583 -0.923 1.00 60.16 92 GLU A C 1
ATOM 711 O O . GLU A 1 92 ? 4.414 8.353 -0.887 1.00 60.16 92 GLU A O 1
ATOM 716 N N . GLY A 1 93 ? 3.377 10.292 -0.532 1.00 58.56 93 GLY A N 1
ATOM 717 C CA . GLY A 1 93 ? 2.091 9.688 -0.173 1.00 58.56 93 GLY A CA 1
ATOM 718 C C . GLY A 1 93 ? 0.926 10.663 -0.171 1.00 58.56 93 GLY A C 1
ATOM 719 O O . GLY A 1 93 ? -0.046 10.412 0.537 1.00 58.56 93 GLY A O 1
ATOM 720 N N . ALA A 1 94 ? 1.053 11.767 -0.912 1.00 56.44 94 ALA A N 1
ATOM 721 C CA . ALA A 1 94 ? -0.055 12.670 -1.205 1.00 56.44 94 ALA A CA 1
ATOM 722 C C . ALA A 1 94 ? -0.812 12.217 -2.458 1.00 56.44 94 ALA A C 1
ATOM 724 O O . ALA A 1 94 ? -0.184 11.557 -3.323 1.00 56.44 94 ALA A O 1
#

pLDDT: mean 80.66, std 13.16, range [44.88, 96.56]